Protein AF-A0A6T7VXJ8-F1 (afdb_monomer_lite)

InterPro domains:
  IPR029021 Protein-tyrosine phosphatase-like [G3DSA:3.90.190.10] (54-136)
  IPR029021 Protein-tyrosine phosphatase-like [SSF52799] (62-135)
  IPR029260 Dual specificity/tyrosine protein phosphatase, N-terminal [PF14671] (67-135)

Structure (mmCIF, N/CA/C/O backbone):
data_AF-A0A6T7VXJ8-F1
#
_entry.id   AF-A0A6T7VXJ8-F1
#
loop_
_atom_site.group_PDB
_atom_site.id
_atom_site.type_symbol
_atom_site.label_atom_id
_atom_site.label_alt_id
_atom_site.label_comp_id
_atom_site.label_asym_id
_atom_site.label_entity_id
_atom_site.label_seq_id
_atom_site.pdbx_PDB_ins_code
_atom_site.Cartn_x
_atom_site.Cartn_y
_atom_site.Cartn_z
_atom_site.occupancy
_atom_site.B_iso_or_equiv
_atom_site.auth_seq_id
_atom_site.auth_comp_id
_atom_site.auth_asym_id
_atom_site.auth_atom_id
_atom_site.pdbx_PDB_model_num
ATOM 1 N N . MET A 1 1 ? 54.278 -15.412 -30.343 1.00 49.28 1 MET A N 1
ATOM 2 C CA . MET A 1 1 ? 54.731 -16.375 -29.320 1.00 49.28 1 MET A CA 1
ATOM 3 C C . MET A 1 1 ? 55.520 -15.619 -28.273 1.00 49.28 1 MET A C 1
ATOM 5 O O . MET A 1 1 ? 56.651 -15.252 -28.552 1.00 49.28 1 MET A O 1
ATOM 9 N N . ALA A 1 2 ? 54.872 -15.329 -27.149 1.00 45.22 2 ALA A N 1
ATOM 10 C CA . ALA A 1 2 ? 55.435 -15.208 -25.804 1.00 45.22 2 ALA A CA 1
ATOM 11 C C . ALA A 1 2 ? 54.290 -14.691 -24.925 1.00 45.22 2 ALA A C 1
ATOM 13 O O . ALA A 1 2 ? 53.910 -13.526 -25.016 1.00 45.22 2 ALA A O 1
ATOM 14 N N . GLU A 1 3 ? 53.677 -15.612 -24.190 1.00 47.59 3 GLU A N 1
ATOM 15 C CA . GLU A 1 3 ? 52.782 -15.316 -23.078 1.00 47.59 3 GLU A CA 1
ATOM 16 C C . GLU A 1 3 ? 53.602 -14.748 -21.917 1.00 47.59 3 GLU A C 1
ATOM 18 O O . GLU A 1 3 ? 54.719 -15.208 -21.679 1.00 47.59 3 GLU A O 1
ATOM 23 N N . THR A 1 4 ? 53.042 -13.783 -21.191 1.00 52.69 4 THR A N 1
ATOM 24 C CA . THR A 1 4 ? 53.409 -13.519 -19.796 1.00 52.69 4 THR A CA 1
ATOM 25 C C . THR A 1 4 ? 52.173 -13.044 -19.052 1.00 52.69 4 THR A C 1
ATOM 27 O O . THR A 1 4 ? 51.491 -12.112 -19.484 1.00 52.69 4 THR A O 1
ATOM 30 N N . ASP A 1 5 ? 51.912 -13.743 -17.959 1.00 42.38 5 ASP A N 1
ATOM 31 C CA . ASP A 1 5 ? 50.675 -13.792 -17.208 1.00 42.38 5 ASP A CA 1
ATOM 32 C C . ASP A 1 5 ? 50.387 -12.569 -16.325 1.00 42.38 5 ASP A C 1
ATOM 34 O O . ASP A 1 5 ? 51.252 -11.960 -15.700 1.00 42.38 5 ASP A O 1
ATOM 38 N N . LEU A 1 6 ? 49.095 -12.262 -16.298 1.00 51.88 6 LEU A N 1
ATOM 39 C CA . LEU A 1 6 ? 48.244 -11.947 -15.154 1.00 51.88 6 LEU A CA 1
ATOM 40 C C . LEU A 1 6 ? 48.834 -12.225 -13.745 1.00 51.88 6 LEU A C 1
ATOM 42 O O . LEU A 1 6 ? 48.973 -13.380 -13.372 1.00 51.88 6 LEU A O 1
ATOM 46 N N . GLU A 1 7 ? 49.019 -11.191 -12.911 1.00 45.91 7 GLU A N 1
ATOM 47 C CA . GLU A 1 7 ? 48.621 -11.208 -11.484 1.00 45.91 7 GLU A CA 1
ATOM 48 C C . GLU A 1 7 ? 48.751 -9.805 -10.855 1.00 45.91 7 GLU A C 1
ATOM 50 O O . GLU A 1 7 ? 49.848 -9.304 -10.617 1.00 45.91 7 GLU A O 1
ATOM 55 N N . LEU A 1 8 ? 47.623 -9.153 -10.558 1.00 51.91 8 LEU A N 1
ATOM 56 C CA . LEU A 1 8 ? 47.572 -8.008 -9.641 1.00 51.91 8 LEU A CA 1
ATOM 57 C C . LEU A 1 8 ? 46.795 -8.442 -8.392 1.00 51.91 8 LEU A C 1
ATOM 59 O O . LEU A 1 8 ? 45.681 -7.991 -8.135 1.00 51.91 8 LEU A O 1
ATOM 63 N N . ALA A 1 9 ? 47.365 -9.388 -7.645 1.00 45.28 9 ALA A N 1
ATOM 64 C CA . ALA A 1 9 ? 46.863 -9.780 -6.338 1.00 45.28 9 ALA A CA 1
ATOM 65 C C . ALA A 1 9 ? 47.380 -8.781 -5.290 1.00 45.28 9 ALA A C 1
ATOM 67 O O . ALA A 1 9 ? 48.557 -8.766 -4.930 1.00 45.28 9 ALA A O 1
ATOM 68 N N . GLY A 1 10 ? 46.490 -7.909 -4.812 1.00 55.53 10 GLY A N 1
ATOM 69 C CA . GLY A 1 10 ? 46.724 -7.156 -3.580 1.00 55.53 10 GLY A CA 1
ATOM 70 C C . GLY A 1 10 ? 46.883 -8.103 -2.379 1.00 55.53 10 GLY A C 1
ATOM 71 O O . GLY A 1 10 ? 46.521 -9.278 -2.466 1.00 55.53 10 GLY A O 1
ATOM 72 N N . PRO A 1 11 ? 47.421 -7.625 -1.245 1.00 44.47 11 PRO A N 1
ATOM 73 C CA . PRO A 1 11 ? 47.721 -8.481 -0.105 1.00 44.47 11 PRO A CA 1
ATOM 74 C C . PRO A 1 11 ? 46.453 -9.164 0.422 1.00 44.47 11 PRO A C 1
ATOM 76 O O . PRO A 1 11 ? 45.560 -8.523 0.978 1.00 44.47 11 PRO A O 1
ATOM 79 N N . VAL A 1 12 ? 46.399 -10.488 0.265 1.00 49.97 12 VAL A N 1
ATOM 80 C CA . VAL A 1 12 ? 45.421 -11.353 0.923 1.00 49.97 12 VAL A CA 1
ATOM 81 C C . VAL A 1 12 ? 45.740 -11.344 2.413 1.00 49.97 12 VAL A C 1
ATOM 83 O O . VAL A 1 12 ? 46.725 -11.924 2.869 1.00 49.97 12 VAL A O 1
ATOM 86 N N . VAL A 1 13 ? 44.908 -10.648 3.182 1.00 50.12 13 VAL A N 1
ATOM 87 C CA . VAL A 1 13 ? 44.940 -10.709 4.642 1.00 50.12 13 VAL A CA 1
ATOM 88 C C . VAL A 1 13 ? 44.513 -12.123 5.054 1.00 50.12 13 VAL A C 1
ATOM 90 O O . VAL A 1 13 ? 43.441 -12.570 4.641 1.00 50.12 13 VAL A O 1
ATOM 93 N N . PRO A 1 14 ? 45.303 -12.855 5.857 1.00 38.97 14 PRO A N 1
ATOM 94 C CA . PRO A 1 14 ? 44.912 -14.185 6.292 1.00 38.97 14 PRO A CA 1
ATOM 95 C C . PRO A 1 14 ? 43.723 -14.075 7.253 1.00 38.97 14 PRO A C 1
ATOM 97 O O . PRO A 1 14 ? 43.860 -13.593 8.380 1.00 38.97 14 PRO A O 1
ATOM 100 N N . CYS A 1 15 ? 42.552 -14.557 6.832 1.00 40.22 15 CYS A N 1
ATOM 101 C CA . CYS A 1 15 ? 41.450 -14.835 7.745 1.00 40.22 15 CYS A CA 1
ATOM 102 C C . CYS A 1 15 ? 41.880 -15.975 8.676 1.00 40.22 15 CYS A C 1
ATOM 104 O O . CYS A 1 15 ? 41.807 -17.152 8.325 1.00 40.22 15 CYS A O 1
ATOM 106 N N . LYS A 1 16 ? 42.344 -15.629 9.880 1.00 37.25 16 LYS A N 1
ATOM 107 C CA . LYS A 1 16 ? 42.441 -16.584 10.985 1.00 37.25 16 LYS A CA 1
ATOM 108 C C . LYS A 1 16 ? 41.022 -17.004 11.355 1.00 37.25 16 LYS A C 1
ATOM 110 O O . LYS A 1 16 ? 40.338 -16.306 12.091 1.00 37.25 16 LYS A O 1
ATOM 115 N N . GLY A 1 17 ? 40.579 -18.131 10.809 1.00 43.06 17 GLY A N 1
ATOM 116 C CA . GLY A 1 17 ? 39.374 -18.807 11.257 1.00 43.06 17 GLY A CA 1
ATOM 117 C C . GLY A 1 17 ? 39.615 -19.426 12.628 1.00 43.06 17 GLY A C 1
ATOM 118 O O . GLY A 1 17 ? 40.228 -20.484 12.736 1.00 43.06 17 GLY A O 1
ATOM 119 N N . ASN A 1 18 ? 39.125 -18.778 13.676 1.00 37.53 18 ASN A N 1
ATOM 120 C CA . ASN A 1 18 ? 38.786 -19.426 14.932 1.00 37.53 18 ASN A CA 1
ATOM 121 C C . ASN A 1 18 ? 37.261 -19.574 14.979 1.00 37.53 18 ASN A C 1
ATOM 123 O O . ASN A 1 18 ? 36.513 -18.636 15.239 1.00 37.53 18 ASN A O 1
ATOM 127 N N . ALA A 1 19 ? 36.806 -20.788 14.674 1.00 51.81 19 ALA A N 1
ATOM 128 C CA . ALA A 1 19 ? 35.440 -21.212 14.911 1.00 51.81 19 ALA A CA 1
ATOM 129 C C . ALA A 1 19 ? 35.164 -21.156 16.418 1.00 51.81 19 ALA A C 1
ATOM 131 O O . ALA A 1 19 ? 35.674 -21.999 17.143 1.00 51.81 19 ALA A O 1
ATOM 132 N N . THR A 1 20 ? 34.419 -20.132 16.842 1.00 51.25 20 THR A N 1
ATOM 133 C CA . THR A 1 20 ? 33.469 -20.054 17.970 1.00 51.25 20 THR A CA 1
ATOM 134 C C . THR A 1 20 ? 33.429 -18.611 18.469 1.00 51.25 20 THR A C 1
ATOM 136 O O . THR A 1 20 ? 34.006 -18.286 19.503 1.00 51.25 20 THR A O 1
ATOM 139 N N . ASP A 1 21 ? 32.740 -17.730 17.747 1.00 42.03 21 ASP A N 1
ATOM 140 C CA . ASP A 1 21 ? 32.199 -16.529 18.377 1.00 42.03 21 ASP A CA 1
ATOM 141 C C . ASP A 1 21 ? 30.690 -16.496 18.145 1.00 42.03 21 ASP A C 1
ATOM 143 O O . ASP A 1 21 ? 30.182 -16.073 17.109 1.00 42.03 21 ASP A O 1
ATOM 147 N N . SER A 1 22 ? 29.960 -17.025 19.123 1.00 51.22 22 SER A N 1
ATOM 148 C CA . SER A 1 22 ? 28.500 -16.991 19.188 1.00 51.22 22 SER A CA 1
ATOM 149 C C . SER A 1 22 ? 27.939 -15.579 19.430 1.00 51.22 22 SER A C 1
ATOM 151 O O . SER A 1 22 ? 26.728 -15.438 19.588 1.00 51.22 22 SER A O 1
ATOM 153 N N . SER A 1 23 ? 28.785 -14.543 19.479 1.00 50.66 23 SER A N 1
ATOM 154 C CA . SER A 1 23 ? 28.393 -13.165 19.795 1.00 50.66 23 SER A CA 1
ATOM 155 C C . SER A 1 23 ? 27.779 -12.398 18.614 1.00 50.66 23 SER A C 1
ATOM 157 O O . SER A 1 23 ? 27.042 -11.439 18.823 1.00 50.66 23 SER A O 1
ATOM 159 N N . ILE A 1 24 ? 27.969 -12.848 17.367 1.00 50.66 24 ILE A N 1
ATOM 160 C CA . ILE A 1 24 ? 27.365 -12.214 16.179 1.00 50.66 24 ILE A CA 1
ATOM 161 C C . ILE A 1 24 ? 26.141 -13.012 15.711 1.00 50.66 24 ILE A C 1
ATOM 163 O O . ILE A 1 24 ? 26.042 -13.455 14.569 1.00 50.66 24 ILE A O 1
ATOM 167 N N . ARG A 1 25 ? 25.173 -13.224 16.604 1.00 41.97 25 ARG A N 1
ATOM 168 C CA . ARG A 1 25 ? 23.784 -13.412 16.168 1.00 41.97 25 ARG A CA 1
ATOM 169 C C . ARG A 1 25 ? 23.128 -12.038 16.220 1.00 41.97 25 ARG A C 1
ATOM 171 O O . ARG A 1 25 ? 23.129 -11.453 17.305 1.00 41.97 25 ARG A O 1
ATOM 178 N N . PRO A 1 26 ? 22.541 -11.514 15.123 1.00 45.88 26 PRO A N 1
ATOM 179 C CA . PRO A 1 26 ? 21.548 -10.468 15.289 1.00 45.88 26 PRO A CA 1
ATOM 180 C C . PRO A 1 26 ? 20.519 -11.037 16.260 1.00 45.88 26 PRO A C 1
ATOM 182 O O . PRO A 1 26 ? 19.936 -12.096 16.013 1.00 45.88 26 PRO A O 1
ATOM 185 N N . GLN A 1 27 ? 20.399 -10.399 17.420 1.00 39.66 27 GLN A N 1
ATOM 186 C CA . GLN A 1 27 ? 19.344 -10.693 18.368 1.00 39.66 27 GLN A CA 1
ATOM 187 C C . GLN A 1 27 ? 18.059 -10.338 17.628 1.00 39.66 27 GLN A C 1
ATOM 189 O O . GLN A 1 27 ? 17.654 -9.178 17.592 1.00 39.66 27 GLN A O 1
ATOM 194 N N . ILE A 1 28 ? 17.463 -11.328 16.963 1.00 51.69 28 ILE A N 1
ATOM 195 C CA . ILE A 1 28 ? 16.043 -11.306 16.663 1.00 51.69 28 ILE A CA 1
ATOM 196 C C . ILE A 1 28 ? 15.426 -11.258 18.051 1.00 51.69 28 ILE A C 1
ATOM 198 O O . ILE A 1 28 ? 15.324 -12.274 18.732 1.00 51.69 28 ILE A O 1
ATOM 202 N N . GLN A 1 29 ? 15.185 -10.044 18.540 1.00 44.38 29 GLN A N 1
ATOM 203 C CA . GLN A 1 29 ? 14.391 -9.863 19.731 1.00 44.38 29 GLN A CA 1
ATOM 204 C C . GLN A 1 29 ? 13.038 -10.422 19.337 1.00 44.38 29 GLN A C 1
ATOM 206 O O . GLN A 1 29 ? 12.352 -9.850 18.489 1.00 44.38 29 GLN A O 1
ATOM 211 N N . ASP A 1 30 ? 12.714 -11.588 19.885 1.00 45.09 30 ASP A N 1
ATOM 212 C CA . ASP A 1 30 ? 11.364 -12.108 19.869 1.00 45.09 30 ASP A CA 1
ATOM 213 C C . ASP A 1 30 ? 10.511 -11.037 20.538 1.00 45.09 30 ASP A C 1
ATOM 215 O O . ASP A 1 30 ? 10.442 -10.939 21.765 1.00 45.09 30 ASP A O 1
ATOM 219 N N . PHE A 1 31 ? 9.930 -10.151 19.729 1.00 49.09 31 PHE A N 1
ATOM 220 C CA . PHE A 1 31 ? 8.915 -9.239 20.205 1.00 49.09 31 PHE A CA 1
ATOM 221 C C . PHE A 1 31 ? 7.836 -10.146 20.783 1.00 49.09 31 PHE A C 1
ATOM 223 O O . PHE A 1 31 ? 7.278 -10.948 20.026 1.00 49.09 31 PHE A O 1
ATOM 230 N N . PRO A 1 32 ? 7.550 -10.094 22.097 1.00 42.19 32 PRO A N 1
ATOM 231 C CA . PRO A 1 32 ? 6.461 -10.878 22.630 1.00 42.19 32 PRO A CA 1
ATOM 232 C C . PRO A 1 32 ? 5.220 -10.390 21.895 1.00 42.19 32 PRO A C 1
ATOM 234 O O . PRO A 1 32 ? 4.778 -9.255 22.102 1.00 42.19 32 PRO A O 1
ATOM 237 N N . LEU A 1 33 ? 4.694 -11.225 20.995 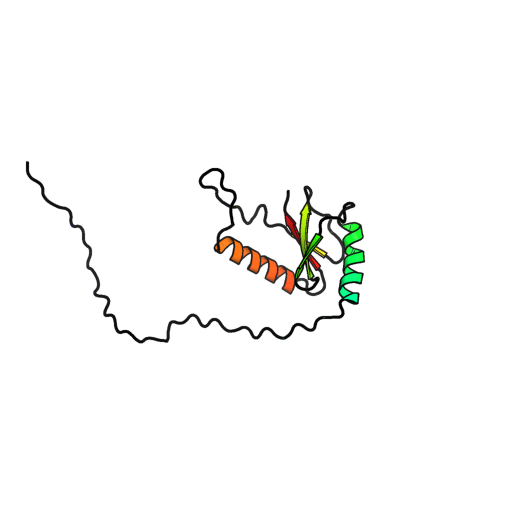1.00 40.66 33 LEU A N 1
ATOM 238 C CA . LEU A 1 33 ? 3.384 -11.027 20.404 1.00 40.66 33 LEU A CA 1
ATOM 239 C C . LEU A 1 33 ? 2.423 -11.095 21.583 1.00 40.66 33 LEU A C 1
ATOM 241 O O . LEU A 1 33 ? 1.982 -12.169 21.991 1.00 40.66 33 LEU A O 1
ATOM 245 N N . LYS A 1 34 ? 2.164 -9.939 22.202 1.00 40.31 34 LYS A N 1
ATOM 246 C CA . LYS A 1 34 ? 1.098 -9.818 23.184 1.00 40.31 34 LYS A CA 1
ATOM 247 C C . LYS A 1 34 ? -0.142 -10.355 22.479 1.00 40.31 34 LYS A C 1
ATOM 249 O O . LYS A 1 34 ? -0.409 -9.898 21.363 1.00 40.31 34 LYS A O 1
ATOM 254 N N . PRO A 1 35 ? -0.870 -11.315 23.075 1.00 37.59 35 PRO A N 1
ATOM 255 C CA . PRO A 1 35 ? -2.140 -11.751 22.531 1.00 37.59 35 PRO A CA 1
ATOM 256 C C . PRO A 1 35 ? -2.971 -10.497 22.313 1.00 37.59 35 PRO A C 1
ATOM 258 O O . PRO A 1 35 ? -3.303 -9.795 23.270 1.00 37.59 35 PRO A O 1
ATOM 261 N N . VAL A 1 36 ? -3.199 -10.147 21.050 1.00 47.38 36 VAL A N 1
ATOM 262 C CA . VAL A 1 36 ? -4.015 -8.983 20.746 1.00 47.38 36 VAL A CA 1
ATOM 263 C C . VAL A 1 36 ? -5.407 -9.374 21.218 1.00 47.38 36 VAL A C 1
ATOM 265 O O . VAL A 1 36 ? -5.918 -10.393 20.742 1.00 47.38 36 VAL A O 1
ATOM 268 N N . PRO A 1 37 ? -6.010 -8.653 22.179 1.00 40.31 37 PRO A N 1
ATOM 269 C CA . PRO A 1 37 ? -7.377 -8.934 22.557 1.00 40.31 37 PRO A CA 1
ATOM 270 C C . PRO A 1 37 ? -8.197 -8.798 21.280 1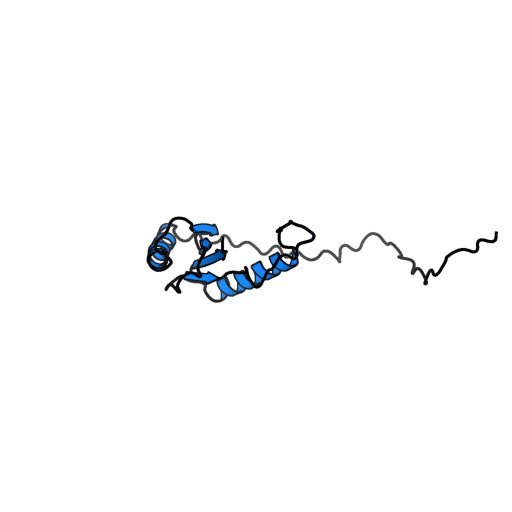.00 40.31 37 PRO A C 1
ATOM 272 O O . PRO A 1 37 ? -8.230 -7.732 20.663 1.00 40.31 37 PRO A O 1
ATOM 275 N N . CYS A 1 38 ? -8.790 -9.904 20.839 1.00 41.06 38 CYS A N 1
ATOM 276 C CA . CYS A 1 38 ? -9.738 -9.920 19.744 1.00 41.06 38 CYS A CA 1
ATOM 277 C C . CYS A 1 38 ? -10.962 -9.129 20.212 1.00 41.06 38 CYS A C 1
ATOM 279 O O . CYS A 1 38 ? -11.914 -9.683 20.759 1.00 41.06 38 CYS A O 1
ATOM 281 N N . ALA A 1 39 ? -10.888 -7.802 20.091 1.00 48.09 39 ALA A N 1
ATOM 282 C CA . ALA A 1 39 ? -12.002 -6.922 20.367 1.00 48.09 39 ALA A CA 1
ATOM 283 C C . ALA A 1 39 ? -13.193 -7.420 19.544 1.00 48.09 39 ALA A C 1
ATOM 285 O O . ALA A 1 39 ? -13.037 -7.759 18.369 1.00 48.09 39 ALA A O 1
ATOM 286 N N . ASN A 1 40 ? -14.345 -7.535 20.209 1.00 44.50 40 ASN A N 1
ATOM 287 C CA . ASN A 1 40 ? -15.568 -8.129 19.685 1.00 44.50 40 ASN A CA 1
ATOM 288 C C . ASN A 1 40 ? -15.762 -7.804 18.199 1.00 44.50 40 ASN A C 1
ATOM 290 O O . ASN A 1 40 ? -15.946 -6.643 17.833 1.00 44.50 40 ASN A O 1
ATOM 294 N N . ARG A 1 41 ? -15.748 -8.856 17.369 1.00 43.88 41 ARG A N 1
ATOM 295 C CA . ARG A 1 41 ? -15.963 -8.852 15.909 1.00 43.88 41 ARG A CA 1
ATOM 296 C C . ARG A 1 41 ? -17.079 -7.890 15.471 1.00 43.88 41 ARG A C 1
ATOM 298 O O . ARG A 1 41 ? -16.941 -7.181 14.480 1.00 43.88 41 ARG A O 1
ATOM 305 N N . ASN A 1 42 ? -18.109 -7.787 16.304 1.00 42.03 42 ASN A N 1
ATOM 306 C CA . ASN A 1 42 ? -19.297 -6.974 16.095 1.00 42.03 42 ASN A CA 1
ATOM 307 C C . ASN A 1 42 ? -19.013 -5.451 16.092 1.00 42.03 42 ASN A C 1
ATOM 309 O O . ASN A 1 42 ? -19.697 -4.717 15.394 1.00 42.03 42 ASN A O 1
ATOM 313 N N . GLN A 1 43 ? -18.012 -4.940 16.824 1.00 43.97 43 GLN A N 1
ATOM 314 C CA . GLN A 1 43 ? -17.731 -3.492 16.905 1.00 43.97 43 GLN A CA 1
ATOM 315 C C . GLN A 1 43 ? -16.911 -2.979 15.704 1.00 43.97 43 GLN A C 1
ATOM 317 O O . GLN A 1 43 ? -17.117 -1.855 15.233 1.00 43.97 43 GLN A O 1
ATOM 322 N N . ALA A 1 44 ? -15.999 -3.814 15.190 1.00 45.72 44 ALA A N 1
ATOM 323 C CA . ALA A 1 44 ? -15.200 -3.508 14.003 1.00 45.72 44 ALA A CA 1
ATOM 324 C C . ALA A 1 44 ? -16.064 -3.538 12.729 1.00 45.72 44 ALA A C 1
ATOM 326 O O . ALA A 1 44 ? -15.951 -2.641 11.898 1.00 45.72 44 ALA A O 1
ATOM 327 N N . GLU A 1 45 ? -16.999 -4.494 12.622 1.00 46.91 45 GLU A N 1
ATOM 328 C CA . GLU A 1 45 ? -17.979 -4.563 11.524 1.00 46.91 45 GLU A CA 1
ATOM 329 C C . GLU A 1 45 ? -18.905 -3.337 11.463 1.00 46.91 45 GLU A C 1
ATOM 331 O O . GLU A 1 45 ? -19.175 -2.829 10.375 1.00 46.91 45 GLU A O 1
ATOM 336 N N . ILE A 1 46 ? -19.357 -2.815 12.611 1.00 45.75 46 ILE A N 1
ATOM 337 C CA . ILE A 1 46 ? -20.269 -1.655 12.664 1.00 45.75 46 ILE A CA 1
ATOM 338 C C . ILE A 1 46 ? -19.564 -0.362 12.225 1.00 45.75 46 ILE A C 1
ATOM 340 O O . ILE A 1 46 ? -20.157 0.453 11.517 1.00 45.75 46 ILE A O 1
ATOM 344 N N . THR A 1 47 ? -18.292 -0.182 12.596 1.00 50.47 47 THR A N 1
ATOM 345 C CA . THR A 1 47 ? -17.505 0.997 12.191 1.00 50.47 47 THR A CA 1
ATOM 346 C C . THR A 1 47 ? -17.134 0.933 10.708 1.00 50.47 47 THR A C 1
ATOM 348 O O . THR A 1 47 ? -17.256 1.932 9.998 1.00 50.47 47 THR A O 1
ATOM 351 N N . LEU A 1 48 ? -16.781 -0.257 10.203 1.00 55.22 48 LEU A N 1
ATOM 352 C CA . LEU A 1 48 ? -16.536 -0.458 8.776 1.00 55.22 48 LEU A CA 1
ATOM 353 C C . LEU A 1 48 ? -17.771 -0.208 7.928 1.00 55.22 48 LEU A C 1
ATOM 355 O O . LEU A 1 48 ? -17.665 0.439 6.897 1.00 55.22 48 LEU A O 1
ATOM 359 N N . ALA A 1 49 ? -18.945 -0.674 8.353 1.00 51.09 49 ALA A N 1
ATOM 360 C CA . ALA A 1 49 ? -20.179 -0.464 7.605 1.00 51.09 49 ALA A CA 1
ATOM 361 C C . ALA A 1 49 ? -20.534 1.026 7.440 1.00 51.09 49 ALA A C 1
ATOM 363 O O . ALA A 1 49 ? -21.272 1.361 6.518 1.00 51.09 49 ALA A O 1
ATOM 364 N N . GLY A 1 50 ? -20.034 1.912 8.313 1.00 52.22 50 GLY A N 1
ATOM 365 C CA . GLY A 1 50 ? -20.133 3.367 8.167 1.00 52.22 50 GLY A CA 1
ATOM 366 C C . GLY A 1 50 ? -19.158 3.908 7.121 1.00 52.22 50 GLY A C 1
ATOM 367 O O . GLY A 1 50 ? -19.595 4.470 6.123 1.00 52.22 50 GLY A O 1
ATOM 368 N N . CYS A 1 51 ? -17.856 3.657 7.297 1.00 53.16 51 CYS A N 1
ATOM 369 C CA . CYS A 1 51 ? -16.814 4.128 6.373 1.00 53.16 51 CYS A CA 1
ATOM 370 C C . CYS A 1 51 ? -16.933 3.524 4.966 1.00 53.16 51 CYS A C 1
ATOM 372 O O . CYS A 1 51 ? -16.569 4.133 3.974 1.00 53.16 51 CYS A O 1
ATOM 374 N N . LEU A 1 52 ? -17.447 2.307 4.836 1.00 55.50 52 LEU A N 1
ATOM 375 C CA . LEU A 1 52 ? -17.579 1.639 3.543 1.00 55.50 52 LEU A CA 1
ATOM 376 C C . LEU A 1 52 ? -18.672 2.239 2.653 1.00 55.50 52 LEU A C 1
ATOM 378 O O . LEU A 1 52 ? -18.679 1.984 1.452 1.00 55.50 52 LEU A O 1
ATOM 382 N N . LYS A 1 53 ? -19.624 2.990 3.218 1.00 56.12 53 LYS A N 1
ATOM 383 C CA . LYS A 1 53 ? -20.728 3.578 2.442 1.00 56.12 53 LYS A CA 1
ATOM 384 C C . LYS A 1 53 ? -20.280 4.775 1.610 1.00 56.12 53 LYS A C 1
ATOM 386 O O . LYS A 1 53 ? -20.836 4.975 0.535 1.00 56.12 53 LYS A O 1
ATOM 391 N N . ASP A 1 54 ? -19.278 5.504 2.093 1.00 58.00 54 ASP A N 1
ATOM 392 C CA . ASP A 1 54 ? -18.837 6.771 1.503 1.00 58.00 54 ASP A CA 1
ATOM 393 C C . ASP A 1 54 ? -17.616 6.605 0.578 1.00 58.00 54 ASP A C 1
ATOM 395 O O . ASP A 1 54 ? -17.278 7.520 -0.169 1.00 58.00 54 ASP A O 1
ATOM 399 N N . LEU A 1 55 ? -16.961 5.436 0.605 1.00 61.59 55 LEU A N 1
ATOM 400 C CA . LEU A 1 55 ? -15.660 5.232 -0.033 1.00 61.59 55 LEU A CA 1
ATOM 401 C C . LEU A 1 55 ? -15.726 5.066 -1.564 1.00 61.59 55 LEU A C 1
ATOM 403 O O . LEU A 1 55 ? -14.866 5.602 -2.260 1.00 61.59 55 LEU A O 1
ATOM 407 N N . HIS A 1 56 ? -16.721 4.337 -2.090 1.00 51.62 56 HIS A N 1
ATOM 408 C CA . HIS A 1 56 ? -17.010 4.177 -3.528 1.00 51.62 56 HIS A CA 1
ATOM 409 C C . HIS A 1 56 ? -18.332 3.386 -3.713 1.00 51.62 56 HIS A C 1
ATOM 411 O O . HIS A 1 56 ? -18.615 2.507 -2.895 1.00 51.62 56 HIS A O 1
ATOM 417 N N . PRO A 1 57 ? -19.153 3.631 -4.762 1.00 53.84 57 PRO A N 1
ATOM 418 C CA . PRO A 1 57 ? -20.415 2.906 -4.995 1.00 53.84 57 PRO A CA 1
ATOM 419 C C . PRO A 1 57 ? -20.252 1.389 -5.162 1.00 53.84 57 PRO A C 1
ATOM 421 O O . PRO A 1 57 ? -21.191 0.639 -4.883 1.00 53.84 57 PRO A O 1
ATOM 424 N N . ASP A 1 58 ? -19.071 0.933 -5.579 1.00 53.84 58 ASP A N 1
ATOM 425 C CA . ASP A 1 58 ? -18.794 -0.482 -5.803 1.00 53.84 58 ASP A CA 1
ATOM 426 C C . ASP A 1 58 ? -18.090 -1.102 -4.587 1.00 53.84 58 ASP A C 1
ATOM 428 O O . ASP A 1 58 ? -16.868 -1.134 -4.468 1.00 53.84 58 ASP A O 1
ATOM 432 N N . LYS A 1 59 ? -18.900 -1.562 -3.631 1.00 52.28 59 LYS A N 1
ATOM 433 C CA . LYS A 1 59 ? -18.488 -2.174 -2.352 1.00 52.28 59 LYS A CA 1
ATOM 434 C C . LYS A 1 59 ? -17.749 -3.514 -2.516 1.00 52.28 59 LYS A C 1
ATOM 436 O O . LYS A 1 59 ? -17.425 -4.157 -1.520 1.00 52.28 59 LYS A O 1
ATOM 441 N N . SER A 1 60 ? -17.572 -3.986 -3.749 1.00 54.56 60 SER A N 1
ATOM 442 C CA . SER A 1 60 ? -17.360 -5.395 -4.082 1.00 54.56 60 SER A CA 1
ATOM 443 C C . SER A 1 60 ? -15.908 -5.882 -4.003 1.00 54.56 60 SER A C 1
ATOM 445 O O . SER A 1 60 ? -15.683 -7.082 -4.142 1.00 54.56 60 SER A O 1
ATOM 447 N N . GLN A 1 61 ? -14.926 -5.017 -3.721 1.00 68.12 61 GLN A N 1
ATOM 448 C CA . GLN A 1 61 ? -13.505 -5.404 -3.760 1.00 68.12 61 GLN A CA 1
ATOM 449 C C . GLN A 1 61 ? -12.668 -4.899 -2.574 1.00 68.12 61 GLN A C 1
ATOM 451 O O . GLN A 1 61 ? -11.557 -4.413 -2.765 1.00 68.12 61 GLN A O 1
ATOM 456 N N . LEU A 1 62 ? -13.168 -5.018 -1.338 1.00 80.06 62 LEU A N 1
ATOM 457 C CA . LEU A 1 62 ? -12.320 -4.887 -0.144 1.00 80.06 62 LEU A CA 1
ATOM 458 C C . LEU A 1 62 ? -11.995 -6.251 0.457 1.00 80.06 62 LEU A C 1
ATOM 460 O O . LEU A 1 62 ? -12.876 -6.983 0.904 1.00 80.06 62 LEU A O 1
ATOM 464 N N . PHE A 1 63 ? -10.706 -6.554 0.528 1.00 86.00 63 PHE A N 1
ATOM 465 C CA . PHE A 1 63 ? -10.178 -7.808 1.038 1.00 86.00 63 PHE A CA 1
ATOM 466 C C . PHE A 1 63 ? -9.542 -7.579 2.415 1.00 86.00 63 PHE A C 1
ATOM 468 O O . PHE A 1 63 ? -8.578 -6.819 2.522 1.00 86.00 63 PHE A O 1
ATOM 475 N N . PRO A 1 64 ? -10.056 -8.186 3.497 1.00 87.38 64 PRO A N 1
ATOM 476 C CA . PRO A 1 64 ? -9.451 -8.044 4.816 1.00 87.38 64 PRO A CA 1
ATOM 477 C C . PRO A 1 64 ? -8.100 -8.769 4.867 1.00 87.38 64 PRO A C 1
ATOM 479 O O . PRO A 1 64 ? -8.020 -9.954 4.554 1.00 87.38 64 PRO A O 1
ATOM 482 N N . ILE A 1 65 ? -7.052 -8.07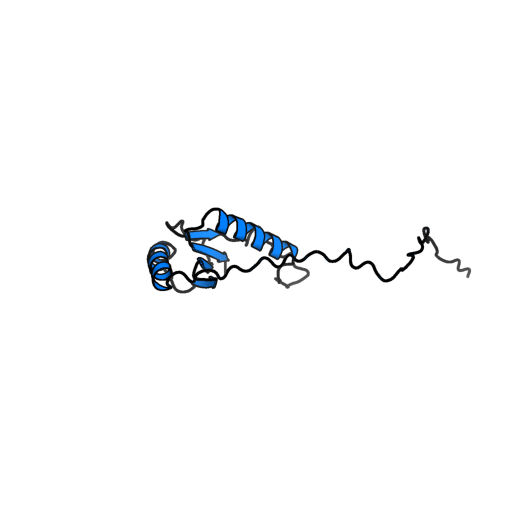0 5.311 1.00 88.75 65 ILE A N 1
ATOM 483 C CA . ILE A 1 65 ? -5.717 -8.652 5.517 1.00 88.75 65 ILE A CA 1
ATOM 484 C C . ILE A 1 65 ? -5.543 -9.064 6.981 1.00 88.75 65 ILE A C 1
ATOM 486 O O . ILE A 1 65 ? -5.141 -10.187 7.277 1.00 88.75 65 ILE A O 1
ATOM 490 N N . TRP A 1 66 ? -5.839 -8.150 7.914 1.00 86.19 66 TRP A N 1
ATOM 491 C CA . TRP A 1 66 ? -5.505 -8.336 9.327 1.00 86.19 66 TRP A CA 1
ATOM 492 C C . TRP A 1 66 ? -6.549 -7.732 10.267 1.00 86.19 66 TRP A C 1
ATOM 494 O O . TRP A 1 66 ? -6.822 -6.531 10.204 1.00 86.19 66 TRP A O 1
ATOM 504 N N . GLN A 1 67 ? -7.075 -8.571 11.174 1.00 76.81 67 GLN A N 1
ATOM 505 C CA . GLN A 1 67 ? -7.914 -8.232 12.344 1.00 76.81 67 GLN A CA 1
ATOM 506 C C . GLN A 1 67 ? -8.974 -7.149 12.102 1.00 76.81 67 GLN A C 1
ATOM 508 O O . GLN A 1 67 ? -9.238 -6.327 12.977 1.00 76.81 67 GLN A O 1
ATOM 513 N N . SER A 1 68 ? -9.558 -7.113 10.908 1.00 72.69 68 SER A N 1
ATOM 514 C CA . SER A 1 68 ? -10.530 -6.084 10.535 1.00 72.69 68 SER A CA 1
ATOM 515 C C . SER A 1 68 ? -10.033 -4.637 10.729 1.00 72.69 68 SER A C 1
ATOM 517 O O . SER A 1 68 ? -10.827 -3.725 10.944 1.00 72.69 68 SER A O 1
ATOM 519 N N . LYS A 1 69 ? -8.711 -4.424 10.681 1.00 85.44 69 LYS A N 1
ATOM 520 C CA . LYS A 1 69 ? -8.058 -3.109 10.749 1.00 85.44 69 LYS A CA 1
ATOM 521 C C . LYS A 1 69 ? -7.389 -2.747 9.434 1.00 85.44 69 LYS A C 1
ATOM 523 O O . LYS A 1 69 ? -7.371 -1.574 9.082 1.00 85.44 69 LYS A O 1
ATOM 528 N N . ILE A 1 70 ? -6.840 -3.735 8.732 1.00 91.31 70 ILE A N 1
ATOM 529 C CA . ILE A 1 70 ? -6.129 -3.535 7.469 1.00 91.31 70 ILE A CA 1
ATOM 530 C C . ILE A 1 70 ? -6.896 -4.235 6.356 1.00 91.31 70 ILE A C 1
ATOM 532 O O . ILE A 1 70 ? -7.196 -5.430 6.455 1.00 91.31 70 ILE A O 1
ATOM 536 N N . TYR A 1 71 ? -7.173 -3.484 5.300 1.00 90.25 71 TYR A N 1
ATOM 537 C CA . TYR A 1 71 ? -7.896 -3.926 4.118 1.00 90.25 71 TYR A CA 1
ATOM 538 C C . TYR A 1 71 ? -7.082 -3.635 2.866 1.00 90.25 71 TYR A C 1
ATOM 540 O O . TYR A 1 71 ? -6.347 -2.652 2.822 1.00 90.25 71 TYR A O 1
ATOM 548 N N . MET A 1 72 ? -7.245 -4.473 1.852 1.00 90.50 72 MET A N 1
ATOM 549 C CA . MET A 1 72 ? -6.756 -4.246 0.501 1.00 90.50 72 MET A CA 1
ATOM 550 C C . MET A 1 72 ? -7.928 -3.907 -0.414 1.00 90.50 72 MET A C 1
ATOM 552 O O . MET A 1 72 ? -8.989 -4.515 -0.296 1.00 90.50 72 MET A O 1
ATOM 556 N N . MET A 1 73 ? -7.733 -2.974 -1.335 1.00 88.81 73 MET A N 1
ATOM 557 C CA . MET A 1 73 ? -8.709 -2.604 -2.352 1.00 88.81 73 MET A CA 1
ATOM 558 C C . MET A 1 73 ? -8.026 -2.482 -3.713 1.00 88.81 73 MET A C 1
ATOM 560 O O . MET A 1 73 ? -6.893 -2.015 -3.804 1.00 88.81 73 MET A O 1
ATOM 564 N N . ILE A 1 74 ? -8.721 -2.873 -4.775 1.00 87.06 74 ILE A N 1
ATOM 565 C CA . ILE A 1 74 ? -8.301 -2.589 -6.150 1.00 87.06 74 ILE A CA 1
ATOM 566 C C . ILE A 1 74 ? -9.247 -1.516 -6.682 1.00 87.06 74 ILE A C 1
ATOM 568 O O . ILE A 1 74 ? -10.464 -1.648 -6.558 1.00 87.06 74 ILE A O 1
ATOM 572 N N . SER A 1 75 ? -8.702 -0.415 -7.194 1.00 84.44 75 SER A N 1
ATOM 573 C CA . SER A 1 75 ? -9.510 0.700 -7.690 1.00 84.44 75 SER A CA 1
ATOM 574 C C . SER A 1 75 ? -8.787 1.468 -8.784 1.00 84.44 75 SER A C 1
ATOM 576 O O . SER A 1 75 ? -7.645 1.876 -8.612 1.00 84.44 75 SER A O 1
ATOM 578 N N . ASN A 1 76 ? -9.495 1.760 -9.873 1.00 83.06 76 ASN A N 1
ATOM 579 C CA . ASN A 1 76 ? -8.972 2.555 -10.992 1.00 83.06 76 ASN A CA 1
ATOM 580 C C . ASN A 1 76 ? -8.860 4.051 -10.654 1.00 83.06 76 ASN A C 1
ATOM 582 O O . ASN A 1 76 ? -8.271 4.831 -11.402 1.00 83.06 76 ASN A O 1
ATOM 586 N N . HIS A 1 77 ? -9.460 4.469 -9.539 1.00 81.19 77 HIS A N 1
ATOM 587 C CA . HIS A 1 77 ? -9.476 5.850 -9.079 1.00 81.19 77 HIS A CA 1
ATOM 588 C C . HIS A 1 77 ? -9.008 5.940 -7.632 1.00 81.19 77 HIS A C 1
ATOM 590 O O . HIS A 1 77 ? -9.250 5.036 -6.826 1.00 81.19 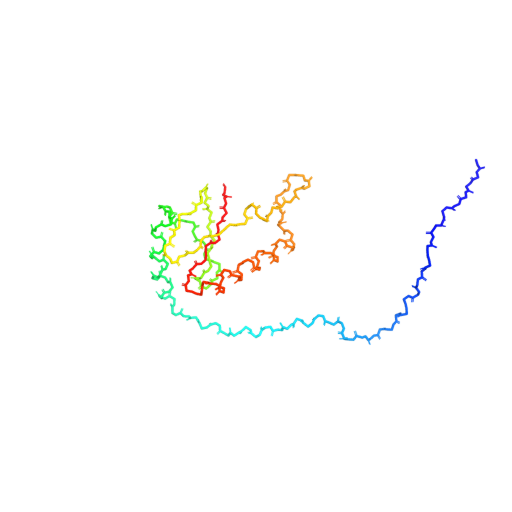77 HIS A O 1
ATOM 596 N N . ALA A 1 78 ? -8.374 7.062 -7.292 1.00 80.19 78 ALA A N 1
ATOM 597 C CA . ALA A 1 78 ? -8.041 7.352 -5.908 1.00 80.19 78 ALA A CA 1
ATOM 598 C C . ALA A 1 78 ? -9.336 7.371 -5.068 1.00 80.19 78 ALA A C 1
ATOM 600 O O . ALA A 1 78 ? -10.283 8.075 -5.433 1.00 80.19 78 ALA A O 1
ATOM 601 N N . PRO A 1 79 ? -9.407 6.598 -3.971 1.00 80.88 79 PRO A N 1
ATOM 602 C CA . PRO A 1 79 ? -10.585 6.559 -3.119 1.00 80.88 79 PRO A CA 1
ATOM 603 C C . PRO A 1 79 ? -10.853 7.918 -2.472 1.00 80.88 79 PRO A C 1
ATOM 605 O O . PRO A 1 79 ? -9.930 8.669 -2.147 1.00 80.88 79 PRO A O 1
ATOM 608 N N . ALA A 1 80 ? -12.132 8.211 -2.242 1.00 78.19 80 ALA A N 1
ATOM 609 C CA . ALA A 1 80 ? -12.540 9.431 -1.564 1.00 78.19 80 ALA A CA 1
ATOM 610 C C . ALA A 1 80 ? -12.122 9.416 -0.085 1.00 78.19 80 ALA A C 1
ATOM 612 O O . ALA A 1 80 ? -12.201 8.396 0.607 1.00 78.19 80 ALA A O 1
ATOM 613 N N . THR A 1 81 ? -11.721 10.576 0.434 1.00 77.31 81 THR A N 1
ATOM 614 C CA . THR A 1 81 ? -11.447 10.736 1.864 1.00 77.31 81 THR A CA 1
ATOM 615 C C . THR A 1 81 ? -12.712 10.457 2.660 1.00 77.31 81 THR A C 1
ATOM 617 O O . THR A 1 81 ? -13.702 11.173 2.533 1.00 77.31 81 THR A O 1
ATOM 620 N N . THR A 1 82 ? -12.658 9.440 3.513 1.00 79.69 82 THR A N 1
ATOM 621 C CA . THR A 1 82 ? -13.830 8.966 4.243 1.00 79.69 82 THR A CA 1
ATOM 622 C C . THR A 1 82 ? -13.603 9.039 5.752 1.00 79.69 82 THR A C 1
ATOM 624 O O . THR A 1 82 ? -12.552 8.607 6.239 1.00 79.69 82 THR A O 1
ATOM 627 N N . PRO A 1 83 ? -14.554 9.580 6.537 1.00 76.12 83 PRO A N 1
ATOM 628 C CA . PRO A 1 83 ? -14.429 9.606 7.989 1.00 76.12 83 PRO A CA 1
ATOM 629 C C . PRO A 1 83 ? -14.368 8.184 8.561 1.00 76.12 83 PRO A C 1
ATOM 631 O O . PRO A 1 83 ? -15.318 7.421 8.451 1.00 76.12 83 PRO A O 1
ATOM 634 N N . GLY A 1 84 ? -13.246 7.846 9.203 1.00 80.44 84 GLY A N 1
ATOM 635 C CA . GLY A 1 84 ? -13.042 6.595 9.952 1.00 80.44 84 GLY A CA 1
ATOM 636 C C . GLY A 1 84 ? -12.161 5.545 9.260 1.00 80.44 84 GLY A C 1
ATOM 637 O O . GLY A 1 84 ? -11.756 4.571 9.902 1.00 80.44 84 GLY A O 1
ATOM 638 N N . CYS A 1 85 ? -11.753 5.787 8.013 1.00 86.31 85 CYS A N 1
ATOM 639 C CA . CYS A 1 85 ? -10.670 5.043 7.381 1.00 86.31 85 CYS A CA 1
ATOM 640 C C . CYS A 1 85 ? -9.601 5.971 6.798 1.00 86.31 85 CYS A C 1
ATOM 642 O O . CYS A 1 85 ? -9.796 7.177 6.645 1.00 86.31 85 CYS A O 1
ATOM 644 N N . ILE A 1 86 ? -8.432 5.404 6.532 1.00 89.75 86 ILE A N 1
ATOM 645 C CA . ILE A 1 86 ? -7.340 6.065 5.825 1.00 89.75 86 ILE A CA 1
ATOM 646 C C . ILE A 1 86 ? -6.988 5.200 4.639 1.00 89.75 86 ILE A C 1
ATOM 648 O O . ILE A 1 86 ? -6.718 4.013 4.803 1.00 89.75 86 ILE A O 1
ATOM 652 N N . CYS A 1 87 ? -6.974 5.817 3.466 1.00 90.12 87 CYS A N 1
ATOM 653 C CA . CYS A 1 87 ? -6.538 5.164 2.251 1.00 90.12 87 CYS A CA 1
ATOM 654 C C . CYS A 1 87 ? -5.111 5.583 1.928 1.00 90.12 87 CYS A C 1
ATOM 656 O O . CYS A 1 87 ? -4.788 6.770 1.990 1.00 90.12 87 CYS A O 1
ATOM 658 N N . PHE A 1 88 ? -4.274 4.621 1.564 1.00 92.81 88 PHE A N 1
ATOM 659 C CA . PHE A 1 88 ? -2.925 4.885 1.080 1.00 92.81 88 PHE A CA 1
ATOM 660 C C . PHE A 1 88 ? -2.555 3.897 -0.031 1.00 92.81 88 PHE A C 1
ATOM 662 O O . PHE A 1 88 ? -3.102 2.797 -0.102 1.00 92.81 88 PHE A O 1
ATOM 669 N N . THR A 1 89 ? -1.638 4.314 -0.897 1.00 94.12 89 THR A N 1
ATOM 670 C CA . THR A 1 89 ? -1.101 3.526 -2.011 1.00 94.12 89 THR A CA 1
ATOM 671 C C . THR A 1 89 ? 0.415 3.666 -2.024 1.00 94.12 89 THR A C 1
ATOM 673 O O . THR A 1 89 ? 0.954 4.671 -1.555 1.00 94.12 89 THR A O 1
ATOM 676 N N . THR A 1 90 ? 1.091 2.666 -2.579 1.00 95.62 90 THR A N 1
ATOM 677 C CA . THR A 1 90 ? 2.533 2.695 -2.835 1.00 95.62 90 THR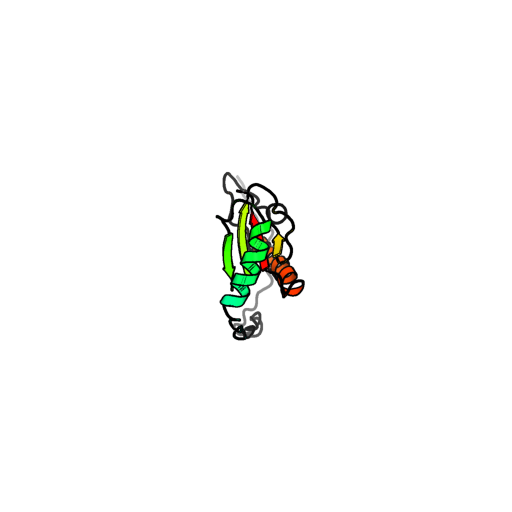 A CA 1
ATOM 678 C C . THR A 1 90 ? 2.874 2.612 -4.322 1.00 95.62 90 THR A C 1
ATOM 680 O O . THR A 1 90 ? 4.050 2.495 -4.658 1.00 95.62 90 THR A O 1
ATOM 683 N N . ASP A 1 91 ? 1.879 2.716 -5.211 1.00 93.25 91 ASP A N 1
ATOM 684 C CA . ASP A 1 91 ? 2.041 2.525 -6.662 1.00 93.25 91 ASP A CA 1
ATOM 685 C C . ASP A 1 91 ? 3.089 3.481 -7.270 1.00 93.25 91 ASP A C 1
ATOM 687 O O . ASP A 1 91 ? 3.789 3.130 -8.216 1.00 93.25 91 ASP A O 1
ATOM 691 N N . THR A 1 92 ? 3.251 4.681 -6.698 1.00 91.88 92 THR A N 1
ATOM 692 C CA . THR A 1 92 ? 4.241 5.679 -7.148 1.00 91.88 92 THR A CA 1
ATOM 693 C C . THR A 1 92 ? 5.540 5.686 -6.338 1.00 91.88 92 THR A C 1
ATOM 695 O O . THR A 1 92 ? 6.547 6.213 -6.809 1.00 91.88 92 THR A O 1
ATOM 698 N N . SER A 1 93 ? 5.549 5.134 -5.119 1.00 93.88 93 SER A N 1
ATOM 699 C CA . SER A 1 93 ? 6.683 5.221 -4.183 1.00 93.88 93 SER A CA 1
ATOM 700 C C . SER A 1 93 ? 7.545 3.954 -4.141 1.00 93.88 93 SER A C 1
ATOM 702 O O . SER A 1 93 ? 8.753 4.036 -3.867 1.00 93.88 93 SER A O 1
ATOM 704 N N . LEU A 1 94 ? 6.940 2.794 -4.412 1.00 95.56 94 LEU A N 1
ATOM 705 C CA . LEU A 1 94 ? 7.563 1.473 -4.441 1.00 95.56 94 LEU A CA 1
ATOM 706 C C . LEU A 1 94 ? 7.437 0.885 -5.849 1.00 95.56 94 LEU A C 1
ATOM 708 O O . LEU A 1 94 ? 6.613 0.016 -6.111 1.00 95.56 94 LEU A O 1
ATOM 712 N N . VAL A 1 95 ? 8.275 1.380 -6.759 1.00 94.25 95 VAL A N 1
ATOM 713 C CA . VAL A 1 95 ? 8.267 0.979 -8.170 1.00 94.25 95 VAL A CA 1
ATOM 714 C C . VAL A 1 95 ? 9.254 -0.164 -8.399 1.00 94.25 95 VAL A C 1
ATOM 716 O O . VAL A 1 95 ? 10.424 -0.075 -8.016 1.00 94.25 95 VAL A O 1
ATOM 719 N N . TYR A 1 96 ? 8.785 -1.238 -9.032 1.00 95.38 96 TYR A N 1
ATOM 72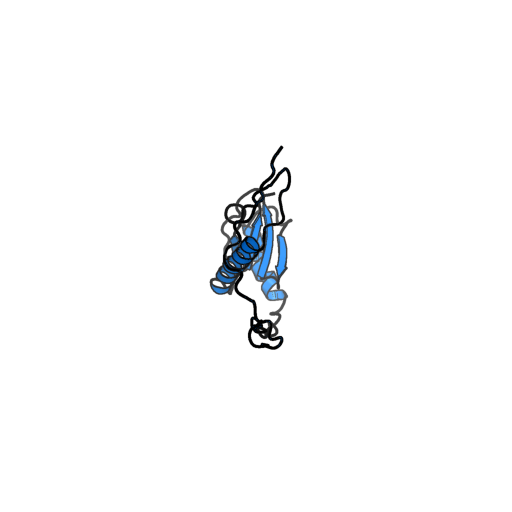0 C CA . TYR A 1 96 ? 9.647 -2.314 -9.511 1.00 95.38 96 TYR A CA 1
ATOM 721 C C . TYR A 1 96 ? 10.404 -1.857 -10.762 1.00 95.38 96 TYR A C 1
ATOM 723 O O . TYR A 1 96 ? 9.806 -1.269 -11.660 1.00 95.38 96 TYR A O 1
ATOM 731 N N . PHE A 1 97 ? 11.709 -2.125 -10.827 1.00 94.38 97 PHE A N 1
ATOM 732 C CA . PHE A 1 97 ? 12.499 -1.852 -12.025 1.00 94.38 97 PHE A CA 1
ATOM 733 C C . PHE A 1 97 ? 12.636 -3.145 -12.844 1.00 94.38 97 PHE A C 1
ATOM 735 O O . PHE A 1 97 ? 13.323 -4.056 -12.374 1.00 94.38 97 PHE A O 1
ATOM 742 N N . PRO A 1 98 ? 11.980 -3.245 -14.014 1.00 95.00 98 PRO A N 1
ATOM 743 C CA . PRO A 1 98 ? 11.973 -4.462 -14.818 1.00 95.00 98 PRO A CA 1
ATOM 744 C C . PRO A 1 98 ? 13.310 -4.677 -15.532 1.00 95.00 98 PRO A C 1
ATOM 746 O O . PRO A 1 98 ? 13.991 -3.718 -15.906 1.00 95.00 98 PRO A O 1
ATOM 749 N N . PHE A 1 99 ? 13.677 -5.939 -15.749 1.00 93.12 99 PHE A N 1
ATOM 750 C CA . PHE A 1 99 ? 14.796 -6.302 -16.622 1.00 93.12 99 PHE A CA 1
ATOM 751 C C . PHE A 1 99 ? 14.335 -6.528 -18.071 1.00 93.12 99 PHE A C 1
ATOM 753 O O . PHE A 1 99 ? 15.053 -6.155 -18.998 1.00 93.12 99 PHE A O 1
ATOM 760 N N . CYS A 1 100 ? 13.149 -7.113 -18.257 1.00 94.44 100 CYS A N 1
ATOM 761 C CA . CYS A 1 100 ? 12.494 -7.377 -19.540 1.00 94.44 100 CYS A CA 1
ATOM 762 C C . CYS A 1 100 ? 10.987 -7.042 -19.422 1.00 94.44 100 CYS A C 1
ATOM 764 O O . CYS A 1 100 ? 10.641 -5.913 -19.089 1.00 94.44 100 CYS A O 1
ATOM 766 N N . ASP A 1 101 ? 10.103 -8.020 -19.672 1.00 94.94 101 ASP A N 1
ATOM 767 C CA . ASP A 1 101 ? 8.641 -7.922 -19.500 1.00 94.94 101 ASP A CA 1
ATOM 768 C C . ASP A 1 101 ? 8.176 -8.452 -18.124 1.00 94.94 101 ASP A C 1
ATOM 770 O O . ASP A 1 101 ? 7.030 -8.867 -17.934 1.00 94.94 101 ASP A O 1
ATOM 774 N N . ASP A 1 102 ? 9.086 -8.505 -17.153 1.00 95.50 102 ASP A N 1
ATOM 775 C CA . ASP A 1 102 ? 8.793 -8.848 -15.769 1.00 95.50 102 ASP A CA 1
ATOM 776 C C . ASP A 1 102 ? 8.196 -7.651 -15.020 1.00 95.50 102 ASP A C 1
ATOM 778 O O . ASP A 1 102 ? 8.529 -6.499 -15.260 1.00 95.50 102 ASP A O 1
ATOM 782 N N . PHE A 1 103 ? 7.294 -7.922 -14.083 1.00 92.06 103 PHE A N 1
ATOM 783 C CA . PHE A 1 103 ? 6.587 -6.883 -13.323 1.00 92.06 103 PHE A CA 1
ATOM 784 C C . PHE A 1 103 ? 6.815 -6.995 -11.812 1.00 92.06 103 PHE A C 1
ATOM 786 O O . PHE A 1 103 ? 6.276 -6.205 -11.038 1.00 92.06 103 PHE A O 1
ATOM 793 N N . GLY A 1 104 ? 7.590 -7.982 -11.364 1.00 92.00 104 GLY A N 1
ATOM 794 C CA . GLY A 1 104 ? 7.846 -8.190 -9.949 1.00 92.00 104 GLY A CA 1
ATOM 795 C C . GLY A 1 104 ? 8.252 -9.617 -9.596 1.00 92.00 104 GLY A C 1
ATOM 796 O O . GLY A 1 104 ? 8.528 -10.430 -10.481 1.00 92.00 104 GLY A O 1
ATOM 797 N N . PRO A 1 105 ? 8.260 -9.942 -8.288 1.00 96.06 105 PRO A N 1
ATOM 798 C CA . PRO A 1 105 ? 7.791 -9.125 -7.158 1.00 96.06 105 PRO A CA 1
ATOM 799 C C . PRO A 1 105 ? 8.741 -7.982 -6.768 1.00 96.06 105 PRO A C 1
ATOM 801 O O . PRO A 1 105 ? 9.915 -7.970 -7.129 1.00 96.06 105 PRO A O 1
ATOM 804 N N . LEU A 1 106 ? 8.239 -7.041 -5.961 1.00 95.31 106 LEU A N 1
ATOM 805 C CA . LEU A 1 106 ? 9.071 -6.021 -5.322 1.00 95.31 106 LEU A CA 1
ATOM 806 C C . LEU A 1 106 ? 10.186 -6.650 -4.471 1.00 95.31 106 LEU A C 1
ATOM 808 O O . LEU A 1 106 ? 10.022 -7.705 -3.858 1.00 95.31 106 LEU A O 1
ATOM 812 N N . ASN A 1 107 ? 11.334 -5.975 -4.423 1.00 95.50 107 ASN A N 1
ATOM 813 C CA . ASN A 1 107 ? 12.500 -6.433 -3.671 1.00 95.50 107 ASN A CA 1
ATOM 814 C C . ASN A 1 107 ? 12.336 -6.238 -2.147 1.00 95.50 107 ASN A C 1
ATOM 816 O O . ASN A 1 107 ? 11.430 -5.557 -1.664 1.00 95.50 107 ASN A O 1
ATOM 820 N N . LEU A 1 108 ? 13.260 -6.815 -1.370 1.00 97.25 108 LEU A N 1
ATOM 821 C CA . LEU A 1 108 ? 13.203 -6.775 0.096 1.00 97.25 108 LEU A CA 1
ATOM 822 C C . LEU A 1 108 ? 13.252 -5.349 0.670 1.00 97.25 108 LEU A C 1
ATOM 824 O O . LEU A 1 108 ? 12.627 -5.080 1.696 1.00 97.25 108 LEU A O 1
ATOM 828 N N . SER A 1 109 ? 13.966 -4.425 0.021 1.00 96.69 109 SER A N 1
ATOM 829 C CA . SER A 1 109 ? 14.022 -3.038 0.491 1.00 96.69 109 SER A CA 1
ATOM 830 C C . SER A 1 109 ? 12.676 -2.329 0.322 1.00 96.69 109 SER A C 1
ATOM 832 O O . SER A 1 109 ? 12.270 -1.585 1.214 1.00 96.69 109 SER A O 1
ATOM 834 N N . ALA A 1 110 ? 11.939 -2.604 -0.756 1.00 96.81 110 ALA A N 1
ATOM 835 C CA . ALA A 1 110 ? 10.579 -2.112 -0.940 1.00 96.81 110 ALA A CA 1
ATOM 836 C C . ALA A 1 110 ? 9.606 -2.705 0.094 1.00 96.81 110 ALA A C 1
ATOM 838 O O . ALA A 1 110 ? 8.819 -1.960 0.674 1.00 96.81 110 ALA A O 1
ATOM 839 N N . VAL A 1 111 ? 9.719 -4.001 0.410 1.00 96.94 111 VAL A N 1
ATOM 840 C CA . VAL A 1 111 ? 8.924 -4.636 1.481 1.00 96.94 111 VAL A CA 1
ATOM 841 C C . VAL A 1 111 ? 9.185 -3.973 2.838 1.00 96.94 111 VAL A C 1
ATOM 843 O O . VAL A 1 111 ? 8.246 -3.655 3.564 1.00 96.94 111 VAL A O 1
ATOM 846 N N . TYR A 1 112 ? 10.449 -3.706 3.175 1.00 97.94 112 TYR A N 1
ATOM 847 C CA . TYR A 1 112 ? 10.797 -3.006 4.414 1.00 97.94 112 TYR A CA 1
ATOM 848 C C . TYR A 1 112 ? 10.172 -1.605 4.483 1.00 97.94 112 TYR A C 1
ATOM 850 O O . TYR A 1 112 ? 9.586 -1.234 5.502 1.00 97.94 112 TYR A O 1
ATOM 858 N N . ARG A 1 113 ? 10.256 -0.834 3.391 1.00 97.75 113 ARG A N 1
ATOM 859 C CA . ARG A 1 113 ? 9.655 0.505 3.307 1.00 97.75 113 ARG A CA 1
ATOM 860 C C . ARG A 1 113 ? 8.136 0.455 3.464 1.00 97.75 113 ARG A C 1
ATOM 862 O O . ARG A 1 113 ? 7.605 1.238 4.245 1.00 97.75 113 ARG A O 1
ATOM 869 N N . PHE A 1 114 ? 7.471 -0.496 2.808 1.00 97.00 114 PHE A N 1
ATOM 870 C CA . PHE A 1 114 ? 6.032 -0.718 2.959 1.00 97.00 114 PHE A CA 1
ATOM 871 C C . PHE A 1 114 ? 5.647 -0.955 4.424 1.00 97.00 114 PHE A C 1
ATOM 873 O O . PHE A 1 114 ? 4.768 -0.278 4.954 1.00 97.00 114 PHE A O 1
ATOM 880 N N . CYS A 1 115 ? 6.335 -1.876 5.105 1.00 96.19 115 CYS A N 1
ATOM 881 C CA . CYS A 1 115 ? 6.063 -2.174 6.511 1.00 96.19 115 CYS A CA 1
ATOM 882 C C . CYS A 1 115 ? 6.291 -0.958 7.419 1.00 96.19 115 CYS A C 1
ATOM 884 O O . CYS A 1 115 ? 5.496 -0.725 8.325 1.00 96.19 115 CYS A O 1
ATOM 886 N N . SER A 1 116 ? 7.342 -0.174 7.163 1.00 96.81 116 SER A N 1
ATOM 887 C CA . SER A 1 116 ? 7.656 1.042 7.924 1.00 96.81 116 SER A CA 1
ATOM 888 C C . SER A 1 116 ? 6.580 2.125 7.757 1.00 96.81 116 SER A C 1
ATOM 890 O O . SER A 1 116 ? 6.094 2.681 8.743 1.00 96.81 116 SER A O 1
ATOM 892 N N . GLU A 1 117 ? 6.135 2.379 6.521 1.00 96.50 117 GLU A N 1
ATOM 893 C CA . GLU A 1 117 ? 5.042 3.321 6.242 1.00 96.50 117 GLU A CA 1
ATOM 894 C C . GLU A 1 117 ? 3.727 2.856 6.886 1.00 96.50 117 GLU A C 1
ATOM 896 O O . GLU A 1 117 ? 3.046 3.633 7.561 1.00 96.50 117 GLU A O 1
ATOM 901 N N . LEU A 1 118 ? 3.400 1.567 6.752 1.00 95.44 118 LEU A N 1
ATOM 902 C CA . LEU A 1 118 ? 2.210 0.974 7.355 1.00 95.44 118 LEU A CA 1
ATOM 903 C C . LEU A 1 118 ? 2.236 1.062 8.887 1.00 95.44 118 LEU A C 1
ATOM 905 O O . LEU A 1 118 ? 1.221 1.400 9.497 1.00 95.44 118 LEU A O 1
ATOM 909 N N . GLN A 1 119 ? 3.384 0.798 9.515 1.00 95.75 119 GLN A N 1
ATOM 910 C CA . GLN A 1 119 ? 3.552 0.936 10.960 1.00 95.75 119 GLN A CA 1
ATOM 911 C C . GLN A 1 119 ? 3.283 2.377 11.409 1.00 95.75 119 GLN A C 1
ATOM 913 O O . GLN A 1 119 ? 2.490 2.586 12.328 1.00 95.75 119 GLN A O 1
ATOM 918 N N . GLY A 1 120 ? 3.858 3.364 10.715 1.00 96.19 120 GLY A N 1
ATOM 919 C CA . GLY A 1 120 ? 3.605 4.777 10.998 1.00 96.19 120 GLY A CA 1
ATOM 920 C C . GLY A 1 120 ? 2.117 5.139 10.913 1.00 96.19 120 GLY A C 1
ATOM 921 O O . GLY A 1 120 ? 1.601 5.849 11.777 1.00 96.19 120 GLY A O 1
ATOM 922 N N . LEU A 1 121 ? 1.390 4.598 9.928 1.00 94.00 121 LEU A N 1
ATOM 923 C CA . LEU A 1 121 ? -0.057 4.805 9.797 1.00 94.00 121 LEU A CA 1
ATOM 924 C C . LEU A 1 121 ? -0.853 4.176 10.949 1.00 94.00 121 LEU A C 1
ATOM 926 O O . LEU A 1 121 ? -1.790 4.805 11.451 1.00 94.00 121 LEU A O 1
ATOM 930 N N . ILE A 1 122 ? -0.483 2.963 11.375 1.00 92.56 122 ILE A N 1
ATOM 931 C CA . ILE A 1 122 ? -1.123 2.248 12.491 1.00 92.56 122 ILE A CA 1
ATOM 932 C C . ILE A 1 122 ? -0.934 3.005 13.806 1.00 92.56 122 ILE A C 1
ATOM 934 O O . ILE A 1 122 ? -1.891 3.133 14.574 1.00 92.56 122 ILE A O 1
ATOM 938 N N . GLU A 1 123 ? 0.279 3.493 14.061 1.00 94.69 123 GLU A N 1
ATOM 939 C CA . GLU A 1 123 ? 0.632 4.222 15.281 1.00 94.69 123 GLU A CA 1
ATOM 940 C C . GLU A 1 123 ? -0.013 5.611 15.317 1.00 94.69 123 GLU A C 1
ATOM 942 O O . GLU A 1 123 ? -0.577 6.001 16.340 1.00 94.69 123 GLU A O 1
ATOM 947 N N . ALA A 1 124 ? -0.017 6.330 14.190 1.00 94.44 124 ALA A N 1
ATOM 948 C CA . ALA A 1 124 ? -0.648 7.644 14.091 1.00 94.44 124 ALA A CA 1
ATOM 949 C C . ALA A 1 124 ? -2.184 7.581 14.175 1.00 94.44 124 ALA A C 1
ATOM 951 O O . ALA A 1 124 ? -2.822 8.558 14.569 1.00 94.44 124 ALA A O 1
ATOM 952 N N . ASN A 1 125 ? -2.798 6.451 13.798 1.00 90.75 125 ASN A N 1
ATOM 953 C CA . ASN A 1 125 ? -4.252 6.315 13.700 1.00 90.75 125 ASN A CA 1
ATOM 954 C C . ASN A 1 125 ? -4.756 5.015 14.347 1.00 90.75 125 ASN A C 1
ATOM 956 O O . ASN A 1 125 ? -5.241 4.112 13.659 1.00 90.75 125 ASN A O 1
ATOM 960 N N . PRO A 1 126 ? -4.721 4.910 15.686 1.00 88.62 126 PRO A N 1
ATOM 961 C CA . PRO A 1 126 ? -5.065 3.675 16.382 1.00 88.62 126 PRO A CA 1
ATOM 962 C C . PRO A 1 126 ? -6.528 3.254 16.190 1.00 88.62 126 PRO A C 1
ATOM 964 O O . PRO A 1 126 ? -6.800 2.054 16.182 1.00 88.62 126 PRO A O 1
ATOM 967 N N . THR A 1 127 ? -7.443 4.212 16.009 1.00 88.12 127 THR A N 1
ATOM 968 C CA . THR A 1 127 ? -8.898 3.991 15.924 1.00 88.12 127 THR A CA 1
ATOM 969 C C . THR A 1 127 ? -9.426 3.794 14.506 1.00 88.12 127 THR A C 1
ATOM 971 O O . THR A 1 127 ? -10.518 3.255 14.343 1.00 88.12 127 THR A O 1
ATOM 974 N N . LYS A 1 128 ? -8.689 4.242 13.484 1.00 88.75 128 LYS A N 1
ATOM 975 C CA . LYS A 1 128 ? -9.149 4.196 12.092 1.00 88.75 128 LYS A CA 1
ATOM 976 C C . LYS A 1 128 ? -8.746 2.882 11.435 1.00 88.75 128 LYS A C 1
ATOM 978 O O . LYS A 1 128 ? -7.702 2.307 11.749 1.00 88.75 128 LYS A O 1
ATOM 983 N N . SER A 1 129 ? -9.568 2.441 10.489 1.00 88.69 129 SER A N 1
ATOM 984 C CA . SER A 1 129 ? -9.201 1.338 9.598 1.00 88.69 129 SER A CA 1
ATOM 985 C C . SER A 1 129 ? -8.268 1.844 8.503 1.00 88.69 129 SER A C 1
ATOM 987 O O . SER A 1 129 ? -8.406 2.970 8.027 1.00 88.69 129 SER A O 1
ATOM 989 N N . ILE A 1 130 ? -7.318 1.019 8.096 1.00 92.12 130 ILE A N 1
ATOM 990 C CA . ILE A 1 130 ? -6.350 1.327 7.051 1.00 92.12 130 ILE A CA 1
ATOM 991 C C . ILE A 1 130 ? -6.729 0.532 5.807 1.00 92.12 130 ILE A C 1
ATOM 993 O O . ILE A 1 130 ? -6.951 -0.676 5.871 1.00 92.12 130 ILE A O 1
ATOM 997 N N . ILE A 1 131 ? -6.797 1.222 4.677 1.00 91.50 131 ILE A N 1
ATOM 998 C CA . ILE A 1 131 ? -7.130 0.658 3.377 1.00 91.50 131 ILE A CA 1
ATOM 999 C C . ILE A 1 131 ? -5.927 0.892 2.473 1.00 91.50 131 ILE A C 1
ATOM 1001 O O . ILE A 1 131 ? -5.636 2.017 2.068 1.00 91.50 131 ILE A O 1
ATOM 1005 N N . TYR A 1 132 ? -5.205 -0.181 2.192 1.00 93.50 132 TYR A N 1
ATOM 1006 C CA . TYR A 1 132 ? -4.204 -0.200 1.143 1.00 93.50 132 TYR A CA 1
ATOM 1007 C C . TYR A 1 132 ? -4.920 -0.365 -0.195 1.00 93.50 132 TYR A C 1
ATOM 1009 O O . TYR A 1 132 ? -5.688 -1.313 -0.356 1.00 93.50 132 TYR A O 1
ATOM 1017 N N . TYR A 1 133 ? -4.706 0.546 -1.139 1.00 91.81 133 TYR A N 1
ATOM 1018 C CA . TYR A 1 133 ? -5.280 0.421 -2.473 1.00 91.81 133 TYR A CA 1
ATOM 1019 C C . TYR A 1 133 ? -4.207 0.438 -3.553 1.00 91.81 133 TYR A C 1
ATOM 1021 O O . TYR A 1 133 ? -3.182 1.101 -3.407 1.00 91.81 133 TYR A O 1
ATOM 1029 N N . THR A 1 134 ? -4.476 -0.285 -4.635 1.00 91.81 134 THR A N 1
ATOM 1030 C CA . THR A 1 134 ? -3.648 -0.282 -5.842 1.00 91.81 134 THR A CA 1
ATOM 1031 C C . THR A 1 134 ? -4.520 -0.089 -7.076 1.00 91.81 134 THR A C 1
ATOM 1033 O O . THR A 1 134 ? -5.696 -0.482 -7.086 1.00 91.81 134 THR A O 1
ATOM 1036 N N . THR A 1 135 ? -3.961 0.552 -8.096 1.00 87.50 135 THR A N 1
ATOM 1037 C CA . THR A 1 135 ? -4.606 0.687 -9.404 1.00 87.50 135 THR A CA 1
ATOM 1038 C C . THR A 1 135 ? -4.505 -0.611 -10.196 1.00 87.50 135 THR A C 1
ATOM 1040 O O . THR A 1 135 ? -3.407 -1.143 -10.354 1.00 87.50 135 THR A O 1
ATOM 1043 N N . GLY A 1 136 ? -5.652 -1.111 -10.662 1.00 70.50 136 GLY A N 1
ATOM 1044 C CA . GLY A 1 136 ? -5.764 -2.305 -11.506 1.00 70.50 136 GLY A CA 1
ATOM 1045 C C . GLY A 1 136 ? -5.760 -2.000 -12.996 1.00 70.50 136 GLY A C 1
ATOM 1046 O O . GLY A 1 136 ? -6.027 -0.834 -13.367 1.00 70.50 136 GLY A O 1
#

Foldseek 3Di:
DDDDDDDPDDDDDDPPDDPDDPPPDPPPPPPPPDPDPLPPPVVLVVLCVQQLVQFDPCSPAWADDDSSQETEGEDQDDTDDTPQADEDECPPPQADDDPPPDRDDGDPVSVVVVVVVVVVVCVVCVRGGYYYYDYD

Sequence (136 aa):
MAETDLELAGPVVPCKGNATDSSIRPQIQDFPLKPVPCANRNQAEITLAGCLKDLHPDKSQLFPIWQSKIYMMISNHAPATTPGCICFTTDTSLVYFPFCDDFGPLNLSAVYRFCSELQGLIEANPTKSIIYYTTG

Organism: NCBI:txid233186

Secondary structure (DSSP, 8-state):
---------------------TT-----------------HHHHHHHHHHHHHHH-S-GGGEEEEETTTEEEEE-SSPPPP-TTEEEE--TTTS----SSS---PPPHHHHHHHHHHHHHHHHH-TTSEEEEEE--

Radius of gyration: 24.79 Å; chains: 1; bounding box: 76×32×52 Å

pLDDT: mean 71.2, std 21.94, range [37.25, 97.94]